Protein AF-A0A2U2S4C9-F1 (afdb_monomer)

Radius of gyration: 19.5 Å; Cα contacts (8 Å, |Δi|>4): 92; chains: 1; bounding box: 56×37×51 Å

pLDDT: mean 88.0, std 14.65, range [46.19, 98.56]

Mean predicted aligned error: 7.2 Å

Solvent-accessible surface area (backbone atoms only — not comparable to full-atom values): 7718 Å² total; per-residue (Å²): 137,63,72,66,65,55,54,54,56,60,61,61,60,68,74,69,55,67,54,55,53,52,51,43,51,51,41,48,51,55,17,52,51,22,43,50,43,21,49,49,22,65,76,38,36,68,61,34,47,74,74,72,42,63,29,68,56,46,24,52,54,14,47,53,48,21,52,53,26,52,52,49,43,49,34,56,72,69,42,38,64,59,30,60,58,53,51,54,52,50,51,52,52,48,54,51,48,54,50,49,44,57,73,73,66,51,92,59,86,64,93,49,54,71,58,52,50,53,51,54,52,51,52,50,49,53,50,51,51,42,47,63,74,36,39,70,66,28,64,68,72,124

Sequence (142 aa):
MNARTKQDRIRMISERPLRVTIVSVFVLSITAWNAMRTYGAIANWNILREFGASPAYIMATGLVWTMAGMWLAYVLWTRKRSAFWSSLVLAGLYFTWYWLDRLFVQSSPAPNFIFASAVSTLLLALFILGIVWAKSFFEQER

Structure (mmCIF, N/CA/C/O backbone):
data_AF-A0A2U2S4C9-F1
#
_entry.id   AF-A0A2U2S4C9-F1
#
loop_
_atom_site.group_PDB
_atom_site.id
_atom_site.type_symbol
_atom_site.label_atom_id
_atom_site.label_alt_id
_atom_site.label_comp_id
_atom_site.label_asym_id
_atom_site.label_entity_id
_atom_site.label_seq_id
_atom_site.pdbx_PDB_ins_code
_atom_site.Cartn_x
_atom_site.Cartn_y
_atom_site.Cartn_z
_atom_site.occupancy
_atom_site.B_iso_or_equiv
_atom_site.auth_seq_id
_atom_site.auth_comp_id
_atom_site.auth_asym_id
_atom_site.auth_atom_id
_atom_site.pdbx_PDB_model_num
ATOM 1 N N . MET A 1 1 ? -36.004 25.446 25.037 1.00 53.19 1 MET A N 1
ATOM 2 C CA . MET A 1 1 ? -35.243 24.613 24.075 1.00 53.19 1 MET A CA 1
ATOM 3 C C . MET A 1 1 ? -33.850 24.386 24.656 1.00 53.19 1 MET A C 1
ATOM 5 O O . MET A 1 1 ? -33.135 25.353 24.869 1.00 53.19 1 MET A O 1
ATOM 9 N N . ASN A 1 2 ? -33.542 23.159 25.086 1.00 53.09 2 ASN A N 1
ATOM 10 C CA . ASN A 1 2 ? -32.556 22.894 26.145 1.00 53.09 2 ASN A CA 1
ATOM 11 C C . ASN A 1 2 ? -31.123 22.720 25.597 1.00 53.09 2 ASN A C 1
ATOM 13 O O . ASN A 1 2 ? -30.928 21.959 24.648 1.00 53.09 2 ASN A O 1
ATOM 17 N N . ALA A 1 3 ? -30.120 23.363 26.209 1.00 56.94 3 ALA A N 1
ATOM 18 C CA . ALA A 1 3 ? -28.715 23.347 25.765 1.00 56.94 3 ALA A CA 1
ATOM 19 C C . ALA A 1 3 ? -28.114 21.927 25.640 1.00 56.94 3 ALA A C 1
ATOM 21 O O . ALA A 1 3 ? -27.281 21.687 24.765 1.00 56.94 3 ALA A O 1
ATOM 22 N N . ARG A 1 4 ? -28.633 20.958 26.412 1.00 56.03 4 ARG A N 1
ATOM 23 C CA . ARG A 1 4 ? -28.308 19.521 26.295 1.00 56.03 4 ARG A CA 1
ATOM 24 C C . ARG A 1 4 ? -28.511 18.959 24.884 1.00 56.03 4 ARG A C 1
ATOM 26 O O . ARG A 1 4 ? -27.643 18.267 24.374 1.00 56.03 4 ARG A O 1
ATOM 33 N N . THR A 1 5 ? -29.584 19.349 24.193 1.00 56.62 5 THR A N 1
ATOM 34 C CA . THR A 1 5 ? -29.888 18.836 22.839 1.00 56.62 5 THR A CA 1
ATOM 35 C C . THR A 1 5 ? -28.944 19.355 21.749 1.00 56.62 5 THR A C 1
ATOM 37 O O . THR A 1 5 ? -28.837 18.749 20.682 1.00 56.62 5 THR A O 1
ATOM 40 N N . LYS A 1 6 ? -28.242 20.472 21.992 1.00 53.22 6 LYS A N 1
ATOM 41 C CA . LYS A 1 6 ? -27.174 20.965 21.107 1.00 53.22 6 LYS A CA 1
ATOM 42 C C . LYS A 1 6 ? -25.868 20.213 21.362 1.00 53.22 6 LYS A C 1
ATOM 44 O O . LYS A 1 6 ? -25.176 19.872 20.411 1.00 53.22 6 LYS A O 1
ATOM 49 N N . GLN A 1 7 ? -25.573 19.913 22.624 1.00 53.06 7 GLN A N 1
ATOM 50 C CA . GLN A 1 7 ? -24.365 19.199 23.038 1.00 53.06 7 GLN A CA 1
ATOM 51 C C . GLN A 1 7 ? -24.391 17.724 22.602 1.00 53.06 7 GLN A C 1
ATOM 53 O O . GLN A 1 7 ? -23.381 17.218 22.121 1.00 53.06 7 GLN A O 1
ATOM 58 N N . ASP A 1 8 ? -25.565 17.086 22.628 1.00 50.31 8 ASP A N 1
ATOM 59 C CA . ASP A 1 8 ? -25.769 15.745 22.065 1.00 50.31 8 ASP A CA 1
ATOM 60 C C . ASP A 1 8 ? -25.664 15.740 20.531 1.00 50.31 8 ASP A C 1
ATOM 62 O O . ASP A 1 8 ? -25.082 14.825 19.954 1.00 50.31 8 ASP A O 1
ATOM 66 N N . ARG A 1 9 ? -26.125 16.800 19.848 1.00 50.59 9 ARG A N 1
ATOM 67 C CA . ARG A 1 9 ? -25.935 16.945 18.392 1.00 50.59 9 ARG A CA 1
ATOM 68 C C . ARG A 1 9 ? -24.478 17.176 17.989 1.00 50.59 9 ARG A C 1
ATOM 70 O O . ARG A 1 9 ? -24.075 16.697 16.936 1.00 50.59 9 ARG A O 1
ATOM 77 N N . ILE A 1 10 ? -23.691 17.865 18.817 1.00 52.12 10 ILE A N 1
ATOM 78 C CA . ILE A 1 10 ? -22.249 18.053 18.590 1.00 52.12 10 ILE A CA 1
ATOM 79 C C . ILE A 1 10 ? -21.484 16.747 18.870 1.00 52.12 10 ILE A C 1
ATOM 81 O O . ILE A 1 10 ? -20.588 16.401 18.107 1.00 52.12 10 ILE A O 1
ATOM 85 N N . ARG A 1 11 ? -21.903 15.951 19.868 1.00 47.44 11 ARG A N 1
ATOM 86 C CA . ARG A 1 11 ? -21.395 14.582 20.100 1.00 47.44 11 ARG A CA 1
ATOM 87 C C . ARG A 1 11 ? -21.731 13.588 18.978 1.00 47.44 11 ARG A C 1
ATOM 89 O O . ARG A 1 11 ? -21.065 12.565 18.864 1.00 47.44 11 ARG A O 1
ATOM 96 N N . MET A 1 12 ? -22.743 13.873 18.154 1.00 46.19 12 MET A N 1
ATOM 97 C CA . MET A 1 12 ? -23.117 13.050 16.994 1.00 46.19 12 MET A CA 1
ATOM 98 C C . MET A 1 12 ? -22.271 13.302 15.739 1.00 46.19 12 MET A C 1
ATOM 100 O O . MET A 1 12 ? -22.457 12.597 14.744 1.00 46.19 12 MET A O 1
ATOM 104 N N . ILE A 1 13 ? -21.299 14.224 15.764 1.00 50.28 13 ILE A N 1
ATOM 105 C CA . ILE A 1 13 ? -20.185 14.158 14.811 1.00 50.28 13 ILE A CA 1
ATOM 106 C C . ILE A 1 13 ? -19.359 12.954 15.246 1.00 50.28 13 ILE A C 1
ATOM 108 O O . ILE A 1 13 ? -18.446 13.073 16.050 1.00 50.28 13 ILE A O 1
ATOM 112 N N . SER A 1 14 ? -19.782 11.775 14.792 1.00 55.06 14 SER A N 1
ATOM 113 C CA . SER A 1 14 ? -19.227 10.482 15.154 1.00 55.06 14 SER A CA 1
ATOM 114 C C . SER A 1 14 ? -17.706 10.534 15.081 1.00 55.06 14 SER A C 1
ATOM 116 O O . SER A 1 14 ? -17.141 10.478 13.985 1.00 55.06 14 SER A O 1
ATOM 118 N N . GLU A 1 15 ? -17.061 10.667 16.242 1.00 63.12 15 GLU A N 1
ATOM 119 C CA . GLU A 1 15 ? -15.611 10.703 16.351 1.00 63.12 15 GLU A CA 1
ATOM 120 C C . GLU A 1 15 ? -15.105 9.371 15.818 1.00 63.12 15 GLU A C 1
ATOM 122 O O . GLU A 1 15 ? -15.196 8.325 16.463 1.00 63.12 15 GLU A O 1
ATOM 127 N N . ARG A 1 16 ? -14.645 9.381 14.566 1.00 69.12 16 ARG A N 1
ATOM 128 C CA . ARG A 1 16 ? -13.949 8.227 14.027 1.00 69.12 16 ARG A CA 1
ATOM 129 C C . ARG A 1 16 ? -12.728 8.044 14.913 1.00 69.12 16 ARG A C 1
ATOM 131 O O . ARG A 1 16 ? -11.963 9.000 15.057 1.00 69.12 16 ARG A O 1
ATOM 138 N N . PRO A 1 17 ? -12.543 6.861 15.515 1.00 81.94 17 PRO A N 1
ATOM 139 C CA . PRO A 1 17 ? -11.402 6.636 16.370 1.00 81.94 17 PRO A CA 1
ATOM 140 C C . PRO A 1 17 ? -10.150 6.940 15.558 1.00 81.94 17 PRO A C 1
ATOM 142 O O . PRO A 1 17 ? -9.999 6.461 14.432 1.00 81.94 17 PRO A O 1
ATOM 145 N N . LEU A 1 18 ? -9.259 7.740 16.141 1.00 85.38 18 LEU A N 1
ATOM 146 C CA . LEU A 1 18 ? -8.026 8.222 15.516 1.00 85.38 18 LEU A CA 1
ATOM 147 C C . LEU A 1 18 ? -7.240 7.095 14.819 1.00 85.38 18 LEU A C 1
ATOM 149 O O . LEU A 1 18 ? -6.665 7.296 13.756 1.00 85.38 18 LEU A O 1
ATOM 153 N N . ARG A 1 19 ? -7.316 5.874 15.357 1.00 85.38 19 ARG A N 1
ATOM 154 C CA . ARG A 1 19 ? -6.742 4.644 14.788 1.00 85.38 19 ARG A CA 1
ATOM 155 C C . ARG A 1 19 ? -7.250 4.326 13.379 1.00 85.38 19 ARG A C 1
ATOM 157 O O . ARG A 1 19 ? -6.449 4.047 12.495 1.00 85.38 19 ARG A O 1
ATOM 164 N N . VAL A 1 20 ? -8.561 4.397 13.151 1.00 86.81 20 VAL A N 1
ATOM 165 C CA . VAL A 1 20 ? -9.163 4.134 11.832 1.00 86.81 20 VAL A CA 1
ATOM 166 C C . VAL A 1 20 ? -8.763 5.220 10.846 1.00 86.81 20 VAL A C 1
ATOM 168 O O . VAL A 1 20 ? -8.499 4.921 9.684 1.00 86.81 20 VAL A O 1
ATOM 171 N N . THR A 1 21 ? -8.655 6.466 11.309 1.00 90.69 21 THR A N 1
ATOM 172 C CA . THR A 1 21 ? -8.152 7.572 10.490 1.00 90.69 21 THR A CA 1
ATOM 173 C C . THR A 1 21 ? -6.701 7.331 10.077 1.00 90.69 21 THR A C 1
ATOM 175 O O . THR A 1 21 ? -6.407 7.417 8.890 1.00 90.69 21 THR A O 1
ATOM 178 N N . ILE A 1 22 ? -5.818 6.942 11.005 1.00 91.75 22 ILE A N 1
ATOM 179 C CA . ILE A 1 22 ? -4.413 6.610 10.704 1.00 91.75 22 ILE A CA 1
ATOM 180 C C . ILE A 1 22 ? -4.324 5.483 9.673 1.00 91.75 22 ILE A C 1
ATOM 182 O O . ILE A 1 22 ? -3.625 5.618 8.672 1.00 91.75 22 ILE A O 1
ATOM 186 N N . VAL A 1 23 ? -5.062 4.390 9.881 1.00 93.44 23 VAL A N 1
ATOM 187 C CA . VAL A 1 23 ? -5.089 3.257 8.946 1.00 93.44 23 VAL A CA 1
ATOM 188 C C . VAL A 1 23 ? -5.613 3.688 7.575 1.00 93.44 23 VAL A C 1
ATOM 190 O O . VAL A 1 23 ? -5.041 3.319 6.554 1.00 93.44 23 VAL A O 1
ATOM 193 N N . SER A 1 24 ? -6.669 4.501 7.531 1.00 93.69 24 SER A N 1
ATOM 194 C CA . SER A 1 24 ? -7.239 4.992 6.270 1.00 93.69 24 SER A CA 1
ATOM 195 C C . SER A 1 24 ? -6.256 5.891 5.523 1.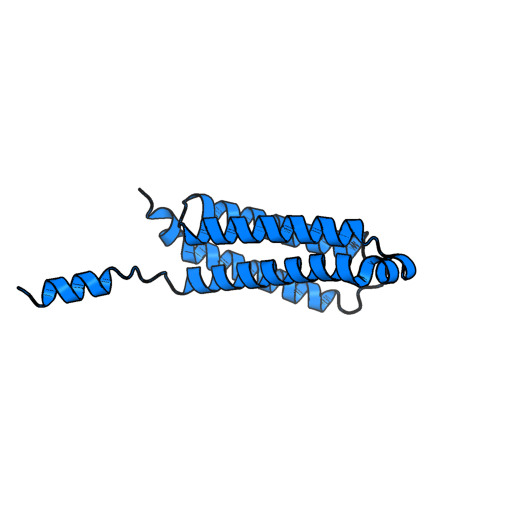00 93.69 24 SER A C 1
ATOM 197 O O . SER A 1 24 ? -6.090 5.739 4.317 1.00 93.69 24 SER A O 1
ATOM 199 N N . VAL A 1 25 ? -5.567 6.790 6.232 1.00 95.31 25 VAL A N 1
ATOM 200 C CA . VAL A 1 25 ? -4.514 7.636 5.656 1.00 95.31 25 VAL A CA 1
ATOM 201 C C . VAL A 1 25 ? -3.388 6.772 5.100 1.00 95.31 25 VAL A C 1
ATOM 203 O O . VAL A 1 25 ? -2.978 6.989 3.966 1.00 95.31 25 VAL A O 1
ATOM 206 N N . PHE A 1 26 ? -2.955 5.744 5.832 1.00 95.69 26 PHE A N 1
ATOM 207 C CA . PHE A 1 26 ? -1.946 4.805 5.347 1.00 95.69 26 PHE A CA 1
ATOM 208 C C . PHE A 1 26 ? -2.379 4.105 4.047 1.00 95.69 26 PHE A C 1
ATOM 210 O O . PHE A 1 26 ? -1.629 4.107 3.070 1.00 95.69 26 PHE A O 1
ATOM 217 N N . VAL A 1 27 ? -3.607 3.568 3.988 1.00 97.12 27 VAL A N 1
ATOM 218 C CA . VAL A 1 27 ? -4.158 2.957 2.761 1.00 97.12 27 VAL A CA 1
ATOM 219 C C . VAL A 1 27 ? -4.188 3.963 1.612 1.00 97.12 27 VAL A C 1
ATOM 221 O O . VAL A 1 27 ? -3.800 3.626 0.492 1.00 97.12 27 VAL A O 1
ATOM 224 N N . LEU A 1 28 ? -4.604 5.204 1.868 1.00 97.44 28 LEU A N 1
ATOM 225 C CA . LEU A 1 28 ? -4.651 6.255 0.852 1.00 97.44 28 LEU A CA 1
ATOM 226 C C . LEU A 1 28 ? -3.256 6.649 0.357 1.00 97.44 28 LEU A C 1
ATOM 228 O O . LEU A 1 28 ? -3.086 6.840 -0.843 1.00 97.44 28 LEU A O 1
ATOM 232 N N . SER A 1 29 ? -2.245 6.700 1.226 1.00 97.88 29 SER A N 1
ATOM 233 C CA . SER A 1 29 ? -0.855 6.939 0.821 1.00 97.88 29 SER A CA 1
ATOM 234 C C . SER A 1 29 ? -0.337 5.836 -0.105 1.00 97.88 29 SER A C 1
ATOM 236 O O . SER A 1 29 ? 0.233 6.135 -1.154 1.00 97.88 29 SER A O 1
ATOM 238 N N . ILE A 1 30 ? -0.593 4.563 0.222 1.00 97.12 30 ILE A N 1
ATOM 239 C CA . ILE A 1 30 ? -0.236 3.428 -0.647 1.00 97.12 30 ILE A CA 1
ATOM 240 C C . ILE A 1 30 ? -1.018 3.477 -1.969 1.00 97.12 30 ILE A C 1
ATOM 242 O O . ILE A 1 30 ? -0.464 3.218 -3.037 1.00 97.12 30 ILE A O 1
ATOM 246 N N . THR A 1 31 ? -2.294 3.856 -1.925 1.00 98.06 31 THR A N 1
ATOM 247 C CA . THR A 1 31 ? -3.142 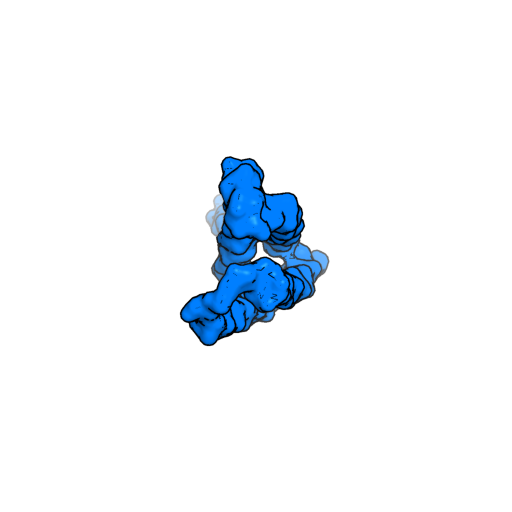4.005 -3.118 1.00 98.06 31 THR A CA 1
ATOM 248 C C . THR A 1 31 ? -2.605 5.096 -4.045 1.00 98.06 31 THR A C 1
ATOM 250 O O . THR A 1 31 ? -2.469 4.871 -5.248 1.00 98.06 31 THR A O 1
ATOM 253 N N . ALA A 1 32 ? -2.249 6.255 -3.484 1.00 98.38 32 ALA A N 1
ATOM 254 C CA . ALA A 1 32 ? -1.661 7.372 -4.214 1.00 98.38 32 ALA A CA 1
ATOM 255 C C . ALA A 1 32 ? -0.3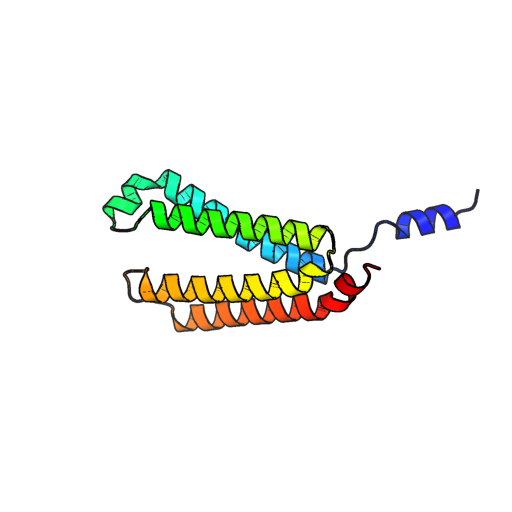06 6.992 -4.821 1.00 98.38 32 ALA A C 1
ATOM 257 O O . ALA A 1 32 ? -0.044 7.303 -5.981 1.00 98.38 32 ALA A O 1
ATOM 258 N N . TRP A 1 33 ? 0.525 6.250 -4.084 1.00 97.94 33 TRP A N 1
ATOM 259 C CA . TRP A 1 33 ? 1.782 5.717 -4.606 1.00 97.94 33 TRP A CA 1
ATOM 260 C C . TRP A 1 33 ? 1.573 4.823 -5.837 1.00 97.94 33 TRP A C 1
ATOM 262 O O . TRP A 1 33 ? 2.239 5.002 -6.856 1.00 97.94 33 TRP A O 1
ATOM 272 N N . ASN A 1 34 ? 0.604 3.905 -5.793 1.00 98.06 34 ASN A N 1
ATOM 273 C CA . ASN A 1 34 ? 0.287 3.037 -6.933 1.00 98.06 34 ASN A CA 1
ATOM 274 C C . ASN A 1 34 ? -0.342 3.805 -8.110 1.00 98.06 34 ASN A C 1
ATOM 276 O O . ASN A 1 34 ? -0.079 3.486 -9.273 1.00 98.06 34 ASN A O 1
ATOM 280 N N . ALA A 1 35 ? -1.092 4.873 -7.831 1.00 98.31 35 ALA A N 1
ATOM 281 C CA . ALA A 1 35 ? -1.623 5.748 -8.871 1.00 98.31 35 ALA A CA 1
ATOM 282 C C . ALA A 1 35 ? -0.486 6.499 -9.583 1.00 98.31 35 ALA A C 1
ATOM 284 O O . ALA A 1 35 ? -0.442 6.523 -10.812 1.00 98.31 35 ALA A O 1
ATOM 285 N N . MET A 1 36 ? 0.486 7.021 -8.825 1.00 98.38 36 MET A N 1
ATOM 286 C CA . MET A 1 36 ? 1.702 7.618 -9.385 1.00 98.38 36 MET A CA 1
ATOM 287 C C . MET A 1 36 ? 2.522 6.601 -10.185 1.00 98.38 36 MET A C 1
ATOM 289 O O . MET A 1 36 ? 3.005 6.943 -11.259 1.00 98.38 36 MET A O 1
ATOM 293 N N . ARG A 1 37 ? 2.636 5.347 -9.724 1.00 95.94 37 ARG A N 1
ATOM 294 C CA . ARG A 1 37 ? 3.285 4.256 -10.480 1.00 95.94 37 ARG A CA 1
ATOM 295 C C . ARG A 1 37 ? 2.591 4.013 -11.824 1.00 95.94 37 ARG A C 1
ATOM 297 O O . ARG A 1 37 ? 3.265 3.897 -12.844 1.00 95.94 37 ARG A O 1
ATOM 304 N N . THR A 1 38 ? 1.260 3.990 -11.836 1.00 98.06 38 THR A N 1
ATOM 305 C CA . THR A 1 38 ? 0.455 3.821 -13.059 1.00 98.06 38 THR A CA 1
ATOM 306 C C . THR A 1 38 ? 0.661 4.984 -14.022 1.00 98.06 38 THR A C 1
ATOM 308 O O . THR A 1 38 ? 0.979 4.776 -15.191 1.00 98.06 38 THR A O 1
ATOM 311 N N . TYR A 1 39 ? 0.540 6.215 -13.520 1.00 98.31 39 TYR A N 1
ATOM 312 C CA . TYR A 1 39 ? 0.776 7.422 -14.305 1.00 98.31 39 TYR A CA 1
ATOM 313 C C . TYR A 1 39 ? 2.205 7.466 -14.859 1.00 98.31 39 TYR A C 1
ATOM 315 O O . TYR A 1 39 ? 2.398 7.723 -16.042 1.00 98.31 39 TYR A O 1
ATOM 323 N N . GLY A 1 40 ? 3.203 7.146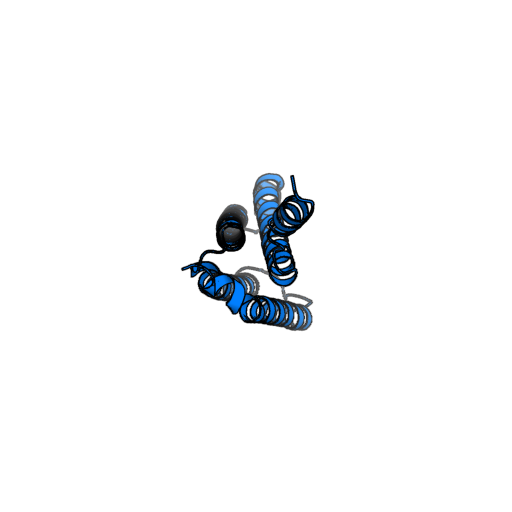 -14.033 1.00 97.69 40 GLY A N 1
ATOM 324 C CA . GLY A 1 40 ? 4.606 7.100 -14.432 1.00 97.69 40 GLY A CA 1
ATOM 325 C C . GLY A 1 40 ? 4.869 6.099 -15.555 1.00 97.69 40 GLY A C 1
ATOM 326 O O . GLY A 1 40 ? 5.642 6.410 -16.459 1.00 97.69 40 GLY A O 1
ATOM 327 N N . ALA A 1 41 ? 4.191 4.945 -15.544 1.00 97.50 41 ALA A N 1
ATOM 328 C CA . ALA A 1 41 ? 4.284 3.952 -16.612 1.00 97.50 41 ALA A CA 1
ATOM 329 C C . ALA A 1 41 ? 3.705 4.447 -17.944 1.00 97.50 41 ALA A C 1
ATOM 331 O O . ALA A 1 41 ? 4.284 4.193 -18.997 1.00 97.50 41 ALA A O 1
ATOM 332 N N . ILE A 1 42 ? 2.590 5.181 -17.891 1.00 98.06 42 ILE A N 1
ATOM 333 C CA . ILE A 1 42 ? 1.956 5.785 -19.071 1.00 98.06 42 ILE A CA 1
ATOM 334 C C . ILE A 1 42 ? 2.824 6.925 -19.615 1.00 98.06 42 ILE A C 1
ATOM 336 O O . ILE A 1 42 ? 3.131 6.957 -20.804 1.00 98.06 42 ILE A O 1
ATOM 340 N N . ALA A 1 43 ? 3.256 7.839 -18.744 1.00 98.25 43 ALA A N 1
ATOM 341 C CA . ALA A 1 43 ? 4.017 9.025 -19.127 1.00 98.25 43 ALA A CA 1
ATOM 342 C C . ALA A 1 43 ? 5.407 8.684 -19.688 1.00 98.25 43 ALA A C 1
ATOM 344 O O . ALA A 1 43 ? 5.878 9.342 -20.610 1.00 98.25 43 ALA A O 1
ATOM 345 N N . ASN A 1 44 ? 6.053 7.638 -19.162 1.00 97.44 44 ASN A N 1
ATOM 346 C CA . ASN A 1 44 ? 7.417 7.248 -19.532 1.00 97.44 44 ASN A CA 1
ATOM 347 C C . ASN A 1 44 ? 7.454 5.934 -20.321 1.00 97.44 44 ASN A C 1
ATOM 349 O O . ASN A 1 44 ? 8.426 5.183 -20.235 1.00 97.44 44 ASN A O 1
ATOM 353 N N . TRP A 1 45 ? 6.399 5.638 -21.084 1.00 97.56 45 TRP A N 1
ATOM 354 C CA . TRP A 1 45 ? 6.227 4.348 -21.755 1.00 97.56 45 TRP A CA 1
ATOM 355 C C . TRP A 1 45 ? 7.431 3.943 -22.618 1.00 97.56 45 TRP A C 1
ATOM 357 O O . TRP A 1 45 ? 7.943 2.830 -22.499 1.00 97.56 45 TRP A O 1
ATOM 367 N N . ASN A 1 46 ? 7.909 4.858 -23.469 1.00 97.50 46 ASN A N 1
ATOM 368 C CA . ASN A 1 46 ? 9.035 4.596 -24.371 1.00 97.50 46 ASN A CA 1
ATOM 369 C C . ASN A 1 46 ? 10.356 4.434 -23.611 1.00 97.50 46 ASN A C 1
ATOM 371 O O . ASN A 1 46 ? 11.106 3.511 -23.906 1.00 97.50 46 ASN A O 1
ATOM 375 N N . ILE A 1 47 ? 10.585 5.268 -22.591 1.00 95.94 47 ILE A N 1
ATOM 376 C CA . ILE A 1 47 ? 11.781 5.217 -21.739 1.00 95.94 47 ILE A CA 1
ATOM 377 C C . ILE A 1 47 ? 11.853 3.860 -21.034 1.00 95.94 47 ILE A C 1
ATOM 379 O O . ILE A 1 47 ? 12.859 3.166 -21.099 1.00 95.94 47 ILE A O 1
ATOM 383 N N . LEU A 1 48 ? 10.760 3.429 -20.402 1.00 93.94 48 LEU A N 1
ATOM 384 C CA . LEU A 1 48 ? 10.708 2.136 -19.720 1.00 93.94 48 LEU A CA 1
ATOM 385 C C . LEU A 1 48 ? 11.016 0.975 -20.672 1.00 93.94 48 LEU A C 1
ATOM 387 O O . LEU A 1 48 ? 11.760 0.068 -20.303 1.00 93.94 48 LEU A O 1
ATOM 391 N N . ARG A 1 49 ? 10.496 1.033 -21.904 1.00 95.19 49 ARG A N 1
ATOM 392 C CA . ARG A 1 49 ? 10.763 0.024 -22.934 1.00 95.19 49 ARG A CA 1
ATOM 393 C C . ARG A 1 49 ? 12.229 0.015 -23.374 1.00 95.19 49 ARG A C 1
ATOM 395 O O . ARG A 1 49 ? 12.780 -1.063 -23.570 1.00 95.19 49 ARG A O 1
ATOM 402 N N . GLU A 1 50 ? 12.845 1.185 -23.516 1.00 95.38 50 GLU A N 1
ATOM 403 C CA . GLU A 1 50 ? 14.260 1.343 -23.876 1.00 95.38 50 GLU A CA 1
ATOM 404 C C . GLU A 1 50 ? 15.190 0.722 -22.823 1.00 95.38 50 GLU A C 1
ATOM 406 O O . GLU A 1 50 ? 16.135 0.019 -23.169 1.00 95.38 50 GLU A O 1
ATOM 411 N N . PHE A 1 51 ? 14.861 0.875 -21.537 1.00 91.50 51 PHE A N 1
ATOM 412 C CA . PHE A 1 51 ? 15.603 0.270 -20.423 1.00 91.50 51 PHE A CA 1
ATOM 413 C C . PHE A 1 51 ? 15.198 -1.185 -20.109 1.00 91.50 51 PHE A C 1
ATOM 415 O O . PHE A 1 51 ? 15.585 -1.728 -19.075 1.00 91.50 51 PHE A O 1
ATOM 422 N N . GLY A 1 52 ? 14.418 -1.837 -20.979 1.00 90.12 52 GLY A N 1
ATOM 423 C CA . GLY A 1 52 ? 14.049 -3.251 -20.842 1.00 90.12 52 GLY A CA 1
ATOM 424 C C . GLY A 1 52 ? 12.990 -3.556 -19.774 1.00 90.12 52 GLY A C 1
ATOM 425 O O . GLY A 1 52 ? 12.725 -4.724 -19.494 1.00 90.12 52 GLY A O 1
ATOM 426 N N . ALA A 1 53 ? 12.351 -2.540 -19.189 1.00 91.12 53 ALA A N 1
ATOM 427 C CA . ALA A 1 53 ? 11.212 -2.719 -18.295 1.00 91.12 53 ALA A CA 1
ATOM 428 C C . ALA A 1 53 ? 9.909 -2.857 -19.099 1.00 91.12 53 ALA A C 1
ATOM 430 O O . ALA A 1 53 ? 9.746 -2.246 -20.152 1.00 91.12 53 ALA A O 1
ATOM 431 N N . SE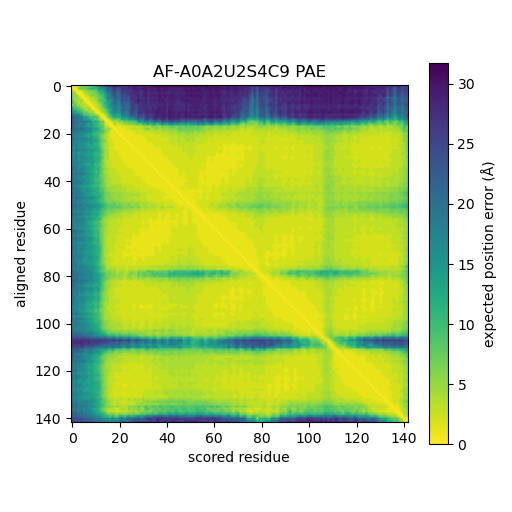R A 1 54 ? 8.943 -3.631 -18.592 1.00 94.25 54 SER A N 1
ATOM 432 C CA . SER A 1 54 ? 7.616 -3.768 -19.215 1.00 94.25 54 SER A CA 1
ATOM 433 C C . SER A 1 54 ? 6.668 -2.661 -18.727 1.00 94.25 54 SER A C 1
ATOM 435 O O . SER A 1 54 ? 6.156 -2.758 -17.604 1.00 94.25 54 SER A O 1
ATOM 437 N N . PRO A 1 55 ? 6.368 -1.619 -19.534 1.00 95.88 55 PRO A N 1
ATOM 438 C CA . PRO A 1 55 ? 5.511 -0.518 -19.089 1.00 95.88 55 PRO A CA 1
ATOM 439 C C . PRO A 1 55 ? 4.076 -0.997 -18.846 1.00 95.88 55 PRO A C 1
ATOM 441 O O . PRO A 1 55 ? 3.439 -0.600 -17.873 1.00 95.88 55 PRO A O 1
ATOM 444 N N . ALA A 1 56 ? 3.597 -1.926 -19.682 1.00 97.06 56 ALA A N 1
ATOM 445 C CA . ALA A 1 56 ? 2.273 -2.526 -19.563 1.00 97.06 56 ALA A CA 1
ATOM 446 C C . ALA A 1 56 ? 2.094 -3.270 -18.231 1.00 97.06 56 ALA A C 1
ATOM 448 O O . ALA A 1 56 ? 1.059 -3.125 -17.584 1.00 97.06 56 ALA A O 1
ATOM 449 N N . TYR A 1 57 ? 3.111 -4.016 -17.786 1.00 95.81 57 TYR A N 1
ATOM 450 C CA . TYR A 1 57 ? 3.086 -4.689 -16.486 1.00 95.81 57 TYR A CA 1
ATOM 451 C C . TYR A 1 57 ? 3.041 -3.686 -15.326 1.00 95.81 57 TYR A C 1
ATOM 453 O O . TYR A 1 57 ? 2.213 -3.821 -14.423 1.00 95.81 57 TYR A O 1
ATOM 461 N N . ILE A 1 58 ? 3.897 -2.657 -15.353 1.00 96.06 58 ILE A N 1
ATOM 462 C CA . ILE A 1 58 ? 3.959 -1.628 -14.301 1.00 96.06 58 ILE A CA 1
ATOM 463 C C . ILE A 1 58 ? 2.633 -0.861 -14.217 1.00 96.06 58 ILE A C 1
ATOM 465 O O . ILE A 1 58 ? 2.132 -0.632 -13.116 1.00 96.06 58 ILE A O 1
ATOM 469 N N . MET A 1 59 ? 2.050 -0.515 -15.367 1.00 97.94 59 MET A N 1
ATOM 470 C CA . MET A 1 59 ? 0.747 0.139 -15.462 1.00 97.94 59 MET A CA 1
ATOM 471 C C . MET A 1 59 ? -0.371 -0.757 -14.918 1.00 97.94 59 MET A C 1
ATOM 473 O O . MET A 1 59 ? -1.143 -0.316 -14.073 1.00 97.94 59 MET A O 1
ATOM 477 N N . ALA A 1 60 ? -0.458 -2.011 -15.375 1.00 97.88 60 ALA A N 1
ATOM 478 C CA . ALA A 1 60 ? -1.529 -2.926 -14.984 1.00 97.88 60 ALA A CA 1
ATOM 479 C C . ALA A 1 60 ? -1.492 -3.233 -13.482 1.00 97.88 60 ALA A C 1
ATOM 481 O O . ALA A 1 60 ? -2.511 -3.138 -12.801 1.00 97.88 60 ALA A O 1
ATOM 482 N N . THR A 1 61 ? -0.310 -3.552 -12.950 1.00 97.38 61 THR A N 1
ATOM 483 C CA . THR A 1 61 ? -0.128 -3.817 -11.515 1.00 97.38 61 THR A CA 1
ATOM 484 C C . THR A 1 61 ? -0.413 -2.581 -10.667 1.00 97.38 61 THR A C 1
ATOM 486 O O . THR A 1 61 ? -1.124 -2.685 -9.669 1.00 97.38 61 THR A O 1
ATOM 489 N N . GLY A 1 62 ? 0.070 -1.406 -11.084 1.00 97.56 62 GLY A N 1
ATOM 490 C CA . GLY A 1 62 ? -0.254 -0.139 -10.432 1.00 97.56 62 GLY A CA 1
ATOM 491 C C . GLY A 1 62 ? -1.764 0.106 -10.386 1.00 97.56 62 GLY A C 1
ATOM 492 O O . GLY A 1 62 ? -2.302 0.380 -9.316 1.00 97.56 62 GLY A O 1
ATOM 493 N N . LEU A 1 63 ? -2.464 -0.085 -11.508 1.00 98.12 63 LEU A N 1
ATOM 494 C CA . LEU A 1 63 ? -3.904 0.141 -11.601 1.00 98.12 63 LEU A CA 1
ATOM 495 C C . LEU A 1 63 ? -4.694 -0.819 -10.704 1.00 98.12 63 LEU A C 1
ATOM 497 O O . LEU A 1 63 ? -5.581 -0.377 -9.974 1.00 98.12 63 LEU A O 1
ATOM 501 N N . VAL A 1 64 ? -4.345 -2.111 -10.709 1.00 98.44 64 VAL A N 1
ATOM 502 C CA . VAL A 1 64 ? -4.961 -3.122 -9.834 1.00 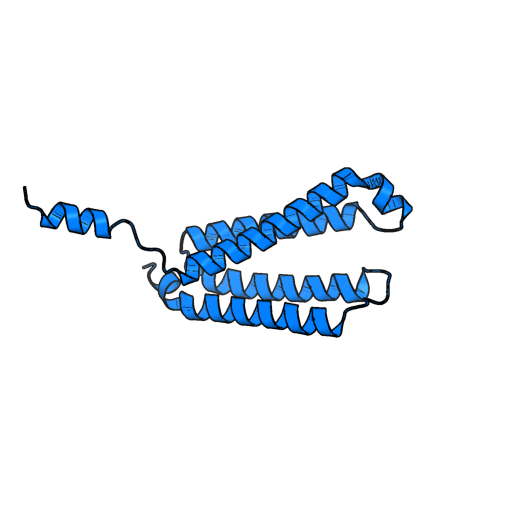98.44 64 VAL A CA 1
ATOM 503 C C . VAL A 1 64 ? -4.840 -2.708 -8.367 1.00 98.44 64 VAL A C 1
ATOM 505 O O . VAL A 1 64 ? -5.838 -2.714 -7.643 1.00 98.44 64 VAL A O 1
ATOM 508 N N . TRP A 1 65 ? -3.653 -2.283 -7.929 1.00 98.25 65 TRP A N 1
ATOM 509 C CA . TRP A 1 65 ? -3.436 -1.873 -6.541 1.00 98.25 65 TRP A CA 1
ATOM 510 C C . TRP A 1 65 ? -4.065 -0.531 -6.190 1.00 98.25 65 TRP A C 1
ATOM 512 O O . TRP A 1 65 ? -4.543 -0.357 -5.069 1.00 98.25 65 TRP A O 1
ATOM 522 N N . THR A 1 66 ? -4.143 0.397 -7.140 1.00 98.56 66 THR A N 1
ATOM 523 C CA . THR A 1 66 ? -4.908 1.632 -6.975 1.00 98.56 66 THR A CA 1
ATOM 524 C C . THR A 1 66 ? -6.391 1.331 -6.772 1.00 98.56 66 THR A C 1
ATOM 526 O O . THR A 1 66 ? -6.983 1.824 -5.814 1.00 98.56 66 THR A O 1
ATOM 529 N N . MET A 1 67 ? -6.996 0.488 -7.612 1.00 98.44 67 MET A N 1
ATOM 530 C CA . MET A 1 67 ? -8.409 0.119 -7.485 1.00 98.44 67 MET A CA 1
ATOM 531 C C . MET A 1 67 ? -8.688 -0.633 -6.180 1.00 98.44 67 MET A C 1
ATOM 533 O O . MET A 1 67 ? -9.634 -0.297 -5.466 1.00 98.44 67 MET A O 1
ATOM 537 N N . ALA A 1 68 ? -7.841 -1.605 -5.828 1.00 98.19 68 ALA A N 1
ATOM 538 C CA . ALA A 1 68 ? -7.953 -2.343 -4.572 1.00 98.19 68 ALA A CA 1
ATOM 539 C C . ALA A 1 68 ? -7.831 -1.416 -3.349 1.00 98.19 68 ALA A C 1
ATOM 541 O O . ALA A 1 68 ? -8.609 -1.534 -2.402 1.00 98.19 68 ALA A O 1
ATOM 542 N N . GLY A 1 69 ? -6.898 -0.461 -3.387 1.00 97.69 69 GLY A N 1
ATOM 543 C CA . GLY A 1 69 ? -6.700 0.533 -2.335 1.00 97.69 69 GLY A CA 1
ATOM 544 C C . GLY A 1 69 ? -7.877 1.501 -2.186 1.00 97.69 69 GLY A C 1
ATOM 545 O O . GLY A 1 69 ? -8.343 1.726 -1.068 1.00 97.69 69 GLY A O 1
ATOM 546 N N . MET A 1 70 ? -8.432 2.004 -3.295 1.00 97.75 70 MET A N 1
ATOM 547 C CA . MET A 1 70 ? -9.644 2.838 -3.279 1.00 97.75 70 MET A CA 1
ATOM 548 C C . MET A 1 70 ? -10.846 2.081 -2.707 1.00 97.75 70 MET A C 1
ATOM 550 O O . MET A 1 70 ? -11.572 2.612 -1.864 1.00 97.75 70 MET A O 1
ATOM 554 N N . TRP A 1 71 ? -11.043 0.829 -3.127 1.00 97.69 71 TRP A N 1
ATOM 555 C CA . TRP A 1 71 ? -12.105 -0.021 -2.596 1.00 97.69 71 TRP A CA 1
ATOM 556 C C . TRP A 1 71 ? -11.928 -0.264 -1.094 1.00 97.69 71 TRP A C 1
ATOM 558 O O . TRP A 1 71 ? -12.881 -0.103 -0.330 1.00 97.69 71 TRP A O 1
ATOM 568 N N . LEU A 1 72 ? -10.708 -0.567 -0.642 1.00 96.75 72 LEU A N 1
ATOM 569 C CA . LEU A 1 72 ? -10.425 -0.755 0.778 1.00 96.75 72 LEU A CA 1
ATOM 570 C C . LEU A 1 72 ? -10.669 0.523 1.587 1.00 96.75 72 LEU A C 1
ATOM 572 O O . LEU A 1 72 ? -11.282 0.464 2.651 1.00 96.75 72 LEU A O 1
ATOM 576 N N . ALA A 1 73 ? -10.241 1.679 1.077 1.00 95.50 73 ALA A N 1
ATOM 577 C CA . ALA A 1 73 ? -10.502 2.970 1.704 1.00 95.50 73 ALA A CA 1
ATOM 578 C C . ALA A 1 73 ? -12.010 3.230 1.835 1.00 95.50 73 ALA A C 1
ATOM 580 O O . ALA A 1 73 ? -12.468 3.655 2.894 1.00 95.50 73 ALA A O 1
ATOM 581 N N . TYR A 1 74 ? -12.801 2.907 0.809 1.00 94.19 74 TYR A N 1
ATOM 582 C CA . TYR A 1 74 ? -14.262 2.995 0.860 1.00 94.19 74 TYR A CA 1
ATOM 583 C C . TYR A 1 74 ? -14.874 2.051 1.909 1.00 94.19 74 TYR A C 1
ATOM 585 O O . TYR A 1 74 ? -15.740 2.459 2.687 1.00 94.19 74 TYR A O 1
ATOM 593 N N . VAL A 1 75 ? -14.416 0.800 1.977 1.00 93.50 75 VAL A N 1
ATOM 594 C CA . VAL A 1 75 ? -14.887 -0.188 2.961 1.00 93.50 75 VAL A CA 1
ATOM 595 C C . VAL A 1 75 ? -14.541 0.250 4.394 1.00 93.50 75 VAL A C 1
ATOM 597 O O . VAL A 1 75 ? -15.398 0.191 5.276 1.00 93.50 75 VAL A O 1
ATOM 600 N N . LEU A 1 76 ? -13.332 0.776 4.622 1.00 91.88 76 LEU A N 1
ATOM 601 C CA . LEU A 1 76 ? -12.921 1.372 5.900 1.00 91.88 76 LEU A CA 1
ATOM 602 C C . LEU A 1 76 ? -13.767 2.604 6.252 1.00 91.88 76 LEU A C 1
ATOM 604 O O . LEU A 1 76 ? -14.194 2.769 7.395 1.00 91.88 76 LEU A O 1
ATOM 608 N N . TRP A 1 77 ? -14.055 3.453 5.262 1.00 88.81 77 TRP A N 1
ATOM 609 C CA . TRP A 1 77 ? -14.852 4.668 5.433 1.00 88.81 77 TRP A CA 1
ATOM 610 C C . TRP A 1 77 ? -16.306 4.372 5.803 1.00 88.81 77 TRP A C 1
ATOM 612 O O . TRP A 1 77 ? -16.900 5.093 6.606 1.00 88.81 77 TRP A O 1
ATOM 622 N N . THR A 1 78 ? -16.871 3.314 5.224 1.00 88.75 78 THR A N 1
ATOM 623 C CA . THR A 1 78 ? -18.252 2.874 5.458 1.00 88.75 78 THR A CA 1
ATOM 624 C C . THR A 1 78 ? -18.412 2.009 6.706 1.00 88.75 78 THR A C 1
ATOM 626 O O . THR A 1 78 ? -19.536 1.659 7.032 1.00 88.75 78 THR A O 1
ATOM 629 N N . ARG A 1 79 ? -17.323 1.731 7.443 1.00 85.00 79 ARG A N 1
ATOM 630 C CA . ARG A 1 79 ? -17.310 0.941 8.691 1.00 85.00 79 ARG A CA 1
ATOM 631 C C . ARG A 1 79 ? -17.844 -0.483 8.544 1.00 85.00 79 ARG A C 1
ATOM 633 O O . ARG A 1 79 ? -18.210 -1.087 9.545 1.00 85.00 79 ARG A O 1
ATOM 640 N N . LYS A 1 80 ? -17.824 -1.024 7.322 1.00 84.44 80 LYS A N 1
ATOM 641 C CA . LYS A 1 80 ? -18.377 -2.348 7.040 1.00 84.44 80 LYS A CA 1
ATOM 642 C C . LYS A 1 80 ? -17.698 -3.412 7.895 1.00 84.44 80 LYS A C 1
ATOM 644 O O . LYS A 1 80 ? -16.471 -3.425 7.985 1.00 84.44 80 LYS A O 1
ATOM 649 N N . ARG A 1 81 ? -18.448 -4.396 8.392 1.00 84.81 81 ARG A N 1
ATOM 650 C CA . ARG A 1 81 ? -17.876 -5.583 9.068 1.00 84.81 81 ARG A CA 1
ATOM 651 C C . ARG A 1 81 ? -16.794 -6.293 8.239 1.00 84.81 81 ARG A C 1
ATOM 653 O O . ARG A 1 81 ? -15.845 -6.856 8.788 1.00 84.81 81 ARG A O 1
ATOM 660 N N . SER A 1 82 ? -16.901 -6.246 6.909 1.00 90.31 82 SER A N 1
ATOM 661 C CA . SER A 1 82 ? -15.897 -6.809 6.000 1.00 90.31 82 SER A CA 1
ATOM 662 C C . SER A 1 82 ? -14.563 -6.055 6.012 1.00 90.31 82 SER A C 1
ATOM 664 O O . SER A 1 82 ? -13.580 -6.609 5.524 1.00 90.31 82 SER A O 1
ATOM 666 N N . ALA A 1 83 ? -14.494 -4.836 6.561 1.00 91.69 83 ALA A N 1
ATOM 667 C CA . ALA A 1 83 ? -13.293 -4.004 6.586 1.00 91.69 83 ALA A CA 1
ATOM 668 C C . ALA A 1 83 ? -12.125 -4.709 7.265 1.00 91.69 83 ALA A C 1
ATOM 670 O O . ALA A 1 83 ? -11.044 -4.767 6.693 1.00 91.69 83 ALA A O 1
ATOM 671 N N . PHE A 1 84 ? -12.365 -5.328 8.423 1.00 93.50 84 PHE A N 1
ATOM 672 C CA . PHE A 1 84 ? -11.334 -6.054 9.159 1.00 93.50 84 PHE A CA 1
ATOM 673 C C . PHE A 1 84 ? -10.668 -7.135 8.292 1.00 93.50 84 PHE A C 1
ATOM 675 O O . PHE A 1 84 ? -9.456 -7.112 8.080 1.00 93.50 84 PHE A O 1
ATOM 682 N N . TRP A 1 85 ? -11.465 -8.048 7.732 1.00 95.19 85 TRP A N 1
ATOM 683 C CA . TRP A 1 85 ? -10.947 -9.150 6.918 1.00 95.19 85 TRP A CA 1
ATOM 684 C C . TRP A 1 85 ? -10.367 -8.671 5.587 1.00 95.19 85 TRP A C 1
ATOM 686 O O . TRP A 1 85 ? -9.297 -9.127 5.192 1.00 95.19 85 TRP A O 1
ATOM 696 N N . SER A 1 86 ? -11.023 -7.714 4.927 1.00 95.81 86 SER A N 1
ATOM 697 C CA . SER A 1 86 ? -10.551 -7.158 3.651 1.00 95.81 86 SER A CA 1
ATOM 698 C C . SER A 1 86 ? -9.200 -6.462 3.817 1.00 95.81 86 SER A C 1
ATOM 700 O O . SER A 1 86 ? -8.328 -6.624 2.968 1.00 95.81 86 SER A O 1
ATOM 702 N N . SER A 1 87 ? -8.990 -5.742 4.927 1.00 95.94 87 SER A N 1
ATOM 703 C CA . SER A 1 87 ? -7.704 -5.119 5.245 1.00 95.94 87 SER A CA 1
ATOM 704 C C . SER A 1 87 ? -6.597 -6.147 5.441 1.00 95.94 87 SER A C 1
ATOM 706 O O . SER A 1 87 ? -5.520 -5.970 4.880 1.00 95.94 87 SER A O 1
ATOM 708 N N . LEU A 1 88 ? -6.843 -7.218 6.202 1.00 96.50 88 LEU A N 1
ATOM 709 C CA . LEU A 1 88 ? -5.832 -8.254 6.440 1.00 96.50 88 LEU A CA 1
ATOM 710 C C . LEU A 1 88 ? -5.466 -8.999 5.152 1.00 96.50 88 LEU A C 1
ATOM 712 O O . LEU A 1 88 ? -4.284 -9.171 4.857 1.00 96.50 88 LEU A O 1
ATOM 716 N N . VAL A 1 89 ? -6.471 -9.393 4.365 1.00 97.81 89 VAL A N 1
ATOM 717 C CA . VAL A 1 89 ? -6.264 -10.103 3.096 1.00 97.81 89 VAL A CA 1
ATOM 718 C C . VAL A 1 89 ? -5.500 -9.228 2.106 1.00 97.81 89 VAL A C 1
ATOM 720 O O . VAL A 1 89 ? -4.486 -9.668 1.570 1.00 97.81 89 VAL A O 1
ATOM 723 N N . LEU A 1 90 ? -5.928 -7.980 1.887 1.00 97.69 90 LEU A N 1
ATOM 724 C CA . LEU A 1 90 ? -5.240 -7.093 0.947 1.00 97.69 90 LEU A CA 1
ATOM 725 C C . LEU A 1 90 ? -3.833 -6.718 1.411 1.00 97.69 90 LEU A C 1
ATOM 727 O O . LEU A 1 90 ? -2.944 -6.634 0.570 1.00 97.69 90 LEU A O 1
ATOM 731 N N . ALA A 1 91 ? -3.599 -6.535 2.713 1.00 97.62 91 ALA A N 1
ATOM 732 C CA . ALA A 1 91 ? -2.256 -6.277 3.227 1.00 97.62 91 ALA A CA 1
ATOM 733 C C . ALA A 1 91 ? -1.315 -7.464 2.979 1.00 97.62 91 ALA A C 1
ATOM 735 O O . ALA A 1 91 ? -0.193 -7.264 2.514 1.00 97.62 91 ALA A O 1
ATOM 736 N N . GLY A 1 92 ? -1.787 -8.692 3.224 1.00 98.06 92 GLY A N 1
ATOM 737 C CA . GLY A 1 92 ? -1.038 -9.911 2.920 1.00 98.06 92 GLY A CA 1
ATOM 738 C C . GLY A 1 92 ? -0.738 -10.041 1.427 1.00 98.06 92 GLY A C 1
ATOM 739 O O . GLY A 1 92 ? 0.419 -10.199 1.047 1.00 98.06 92 GLY A O 1
ATOM 740 N N . LEU A 1 93 ? -1.754 -9.882 0.574 1.00 98.19 93 LEU A N 1
ATOM 741 C CA . LEU A 1 93 ? -1.587 -9.945 -0.880 1.00 98.19 93 LEU A CA 1
ATOM 742 C C . LEU A 1 93 ? -0.628 -8.865 -1.401 1.00 98.19 93 LEU A C 1
ATOM 744 O O . LEU A 1 93 ? 0.218 -9.167 -2.239 1.00 98.19 93 LEU A O 1
ATOM 748 N N . TYR A 1 94 ? -0.728 -7.630 -0.899 1.00 97.56 94 TYR A N 1
ATOM 749 C CA . TYR A 1 94 ? 0.158 -6.532 -1.293 1.00 97.56 94 TYR A CA 1
ATOM 750 C C . TYR A 1 94 ? 1.603 -6.816 -0.892 1.00 97.56 94 TYR A C 1
ATOM 752 O O . TYR A 1 94 ? 2.515 -6.632 -1.695 1.00 97.56 94 TYR A O 1
ATOM 760 N N . PHE A 1 95 ? 1.818 -7.300 0.335 1.00 97.81 95 PHE A N 1
ATOM 761 C CA . PHE A 1 95 ? 3.143 -7.664 0.828 1.00 97.81 95 PHE A CA 1
ATOM 762 C C . PHE A 1 95 ? 3.759 -8.800 0.006 1.00 97.81 95 PHE A C 1
ATOM 764 O O . PHE A 1 95 ? 4.907 -8.694 -0.426 1.00 97.81 95 PHE A O 1
ATOM 771 N N . THR A 1 96 ? 2.994 -9.861 -0.262 1.00 97.50 96 THR A N 1
ATOM 772 C CA . THR A 1 96 ? 3.446 -10.974 -1.101 1.00 97.50 96 THR A CA 1
ATOM 773 C C . THR A 1 96 ? 3.767 -10.499 -2.512 1.00 97.50 96 THR A C 1
ATOM 775 O O . THR A 1 96 ? 4.852 -10.783 -3.010 1.00 97.50 96 THR A O 1
ATOM 778 N N . TRP A 1 97 ? 2.873 -9.735 -3.146 1.00 96.75 97 TRP A N 1
ATOM 779 C CA . TRP A 1 97 ? 3.116 -9.193 -4.481 1.00 96.75 97 TRP A CA 1
ATOM 780 C C . TRP A 1 97 ? 4.368 -8.319 -4.527 1.00 96.75 97 TRP A C 1
ATOM 782 O O . TRP A 1 97 ? 5.190 -8.511 -5.415 1.00 96.75 97 TRP A O 1
ATOM 792 N N . TYR A 1 98 ? 4.544 -7.406 -3.567 1.00 95.19 98 TYR A N 1
ATOM 793 C CA . TYR A 1 98 ? 5.712 -6.528 -3.500 1.00 95.19 98 TYR A CA 1
ATOM 794 C C . TYR A 1 98 ? 7.017 -7.326 -3.521 1.00 95.19 98 TYR A C 1
ATOM 796 O O . TYR A 1 98 ? 7.953 -6.985 -4.243 1.00 95.19 98 TYR A O 1
ATOM 804 N N . TRP A 1 99 ? 7.069 -8.409 -2.749 1.00 95.31 99 TRP A N 1
ATOM 805 C CA . TRP A 1 99 ? 8.241 -9.267 -2.695 1.00 95.31 99 TRP A CA 1
ATOM 806 C C . TRP A 1 99 ? 8.426 -10.122 -3.938 1.00 95.31 99 TRP A C 1
ATOM 808 O O . TRP A 1 99 ? 9.558 -10.265 -4.387 1.00 95.31 99 TRP A O 1
ATOM 818 N N . LEU A 1 100 ? 7.349 -10.649 -4.521 1.00 94.12 100 LEU A N 1
ATOM 819 C CA . LEU A 1 100 ? 7.433 -11.389 -5.779 1.00 94.12 100 LEU A CA 1
ATOM 820 C C . LEU A 1 100 ? 7.915 -10.489 -6.927 1.00 94.12 100 LEU A C 1
ATOM 822 O O . LEU A 1 100 ? 8.829 -10.865 -7.654 1.00 94.12 100 LEU A O 1
ATOM 826 N N . ASP A 1 101 ? 7.357 -9.284 -7.053 1.00 92.81 101 ASP A N 1
ATOM 827 C CA . ASP A 1 101 ? 7.779 -8.264 -8.024 1.00 92.81 101 ASP A CA 1
ATOM 828 C C . ASP A 1 101 ? 9.268 -7.932 -7.831 1.00 92.81 101 ASP A C 1
ATOM 830 O O . ASP A 1 101 ? 10.065 -8.000 -8.766 1.00 92.81 101 ASP A O 1
ATOM 834 N N . ARG A 1 102 ? 9.682 -7.689 -6.586 1.00 90.31 102 ARG A N 1
ATOM 835 C CA . ARG A 1 102 ? 11.065 -7.340 -6.256 1.00 90.31 102 ARG A CA 1
ATOM 836 C C . ARG A 1 102 ? 12.074 -8.470 -6.476 1.00 90.31 102 ARG A C 1
ATOM 838 O O . ARG A 1 102 ? 13.201 -8.183 -6.858 1.00 90.31 102 ARG A O 1
ATOM 845 N N . LEU A 1 103 ? 11.708 -9.721 -6.196 1.00 90.75 103 LEU A N 1
ATOM 846 C CA . LEU A 1 103 ? 12.611 -10.875 -6.296 1.00 90.75 103 LEU A CA 1
ATOM 847 C C . LEU A 1 103 ? 12.694 -11.455 -7.710 1.00 90.75 103 LEU A C 1
ATOM 849 O O . LEU A 1 103 ? 13.749 -11.956 -8.087 1.00 90.75 103 LEU A O 1
ATOM 853 N N . PHE A 1 104 ? 11.596 -11.416 -8.470 1.00 89.56 104 PHE A N 1
ATOM 854 C CA . PHE A 1 104 ? 11.493 -12.131 -9.746 1.00 89.56 104 PHE A CA 1
ATOM 855 C C . PHE A 1 104 ? 11.356 -11.224 -10.970 1.00 89.56 104 PHE A C 1
ATOM 857 O O . PHE A 1 104 ? 11.651 -11.675 -12.073 1.00 89.56 104 PHE A O 1
ATOM 864 N N . VAL A 1 105 ? 10.902 -9.975 -10.812 1.00 87.81 105 VAL A N 1
ATOM 865 C CA . VAL A 1 105 ? 10.644 -9.069 -11.949 1.00 87.81 105 VAL A CA 1
ATOM 866 C C . VAL A 1 105 ? 11.703 -7.975 -12.067 1.00 87.81 105 VAL A C 1
ATOM 868 O O . VAL A 1 105 ? 12.039 -7.563 -13.175 1.00 87.81 105 VAL A O 1
ATOM 871 N N . GLN A 1 106 ? 12.244 -7.487 -10.950 1.00 84.44 106 GLN A N 1
ATOM 872 C CA . GLN A 1 106 ? 13.228 -6.405 -10.967 1.00 84.44 106 GLN A CA 1
ATOM 873 C C . GLN A 1 106 ? 14.639 -6.926 -11.292 1.00 84.44 106 GLN A C 1
ATOM 875 O O . GLN A 1 106 ? 15.287 -7.581 -10.479 1.00 84.44 106 GLN A O 1
ATOM 880 N N . SER A 1 107 ? 15.132 -6.589 -12.486 1.00 66.88 107 SER A N 1
ATOM 881 C CA . SER A 1 107 ? 16.460 -6.962 -12.992 1.00 66.88 107 SER A CA 1
ATOM 882 C C . SER A 1 107 ? 17.575 -6.073 -12.422 1.00 66.88 107 SER A C 1
ATOM 884 O O . SER A 1 107 ? 18.108 -5.223 -13.125 1.00 66.88 107 SE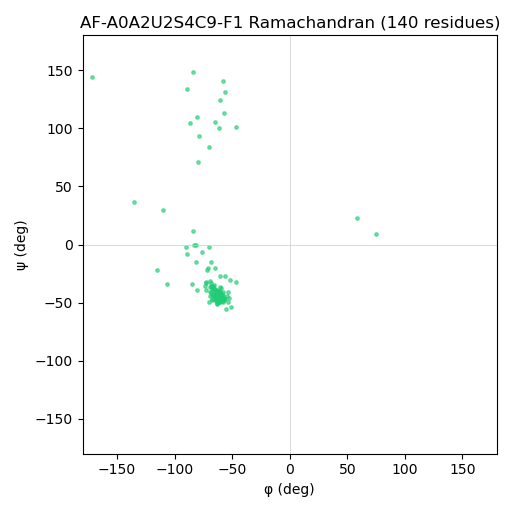R A O 1
ATOM 886 N N . SER A 1 108 ? 17.916 -6.211 -11.140 1.00 61.72 108 SER A N 1
ATOM 887 C CA . SER A 1 108 ? 19.139 -5.638 -10.543 1.00 61.72 108 SER A CA 1
ATOM 888 C C . SER A 1 108 ? 19.311 -6.171 -9.115 1.00 61.72 108 SER A C 1
ATOM 890 O O . SER A 1 108 ? 18.294 -6.327 -8.431 1.00 61.72 108 SER A O 1
ATOM 892 N N . PRO A 1 109 ? 20.534 -6.437 -8.607 1.00 63.16 109 PRO A N 1
ATOM 893 C CA . PRO A 1 109 ? 20.705 -6.775 -7.199 1.00 63.16 109 PRO A CA 1
ATOM 894 C C . PRO A 1 109 ? 20.135 -5.635 -6.360 1.00 63.16 109 PRO A C 1
ATOM 896 O O . PRO A 1 109 ? 20.654 -4.524 -6.400 1.00 63.16 109 PRO A O 1
ATOM 899 N N . ALA A 1 110 ? 19.047 -5.891 -5.631 1.00 64.69 110 ALA A N 1
ATOM 900 C CA . ALA A 1 110 ? 18.357 -4.855 -4.881 1.00 64.69 110 ALA A CA 1
ATOM 901 C C . ALA A 1 110 ? 19.292 -4.342 -3.766 1.00 64.69 110 ALA A C 1
ATOM 903 O O . ALA A 1 110 ? 19.459 -5.035 -2.756 1.00 64.69 110 ALA A O 1
ATOM 904 N N . PRO A 1 111 ? 19.892 -3.142 -3.898 1.00 78.12 111 PRO A N 1
ATOM 905 C CA . PRO A 1 111 ? 21.062 -2.740 -3.107 1.00 78.12 111 PRO A CA 1
ATOM 906 C C . PRO A 1 111 ? 20.740 -2.491 -1.624 1.00 78.12 111 PRO A C 1
ATOM 908 O O . PRO A 1 111 ? 21.613 -2.197 -0.818 1.00 78.12 111 PRO A O 1
ATOM 911 N N . ASN A 1 112 ? 19.471 -2.626 -1.243 1.00 89.19 112 ASN A N 1
ATOM 912 C CA . ASN A 1 112 ? 18.939 -2.389 0.089 1.00 89.19 112 ASN A CA 1
ATOM 913 C C . ASN A 1 112 ? 17.980 -3.503 0.544 1.00 89.19 112 ASN A C 1
ATOM 915 O O . ASN A 1 112 ? 16.985 -3.213 1.204 1.00 89.19 112 ASN A O 1
ATOM 919 N N . PHE A 1 113 ? 18.247 -4.766 0.192 1.00 88.88 113 PHE A N 1
ATOM 920 C CA . PHE A 1 113 ? 17.380 -5.902 0.541 1.00 88.88 113 PHE A CA 1
ATOM 921 C C . PHE A 1 113 ? 17.019 -5.956 2.035 1.00 88.88 113 PHE A C 1
ATOM 923 O O . PHE A 1 113 ? 15.837 -5.942 2.368 1.00 88.88 113 PHE A O 1
ATOM 930 N N . ILE A 1 114 ? 18.021 -5.939 2.926 1.00 91.75 114 ILE A N 1
ATOM 931 C CA . ILE A 1 114 ? 17.823 -6.049 4.385 1.00 91.75 114 ILE A CA 1
ATOM 932 C C . ILE A 1 114 ? 16.987 -4.880 4.918 1.00 91.75 114 ILE A C 1
ATOM 934 O O . ILE A 1 114 ? 16.062 -5.059 5.711 1.00 91.75 114 ILE A O 1
ATOM 938 N N . PHE A 1 115 ? 17.293 -3.666 4.459 1.00 92.88 115 PHE A N 1
ATOM 939 C CA . PHE A 1 115 ? 16.543 -2.476 4.846 1.00 92.88 115 PHE A CA 1
ATOM 940 C C . PHE A 1 115 ? 15.092 -2.558 4.361 1.00 92.88 115 PHE A C 1
ATOM 942 O O . PHE A 1 115 ? 14.162 -2.364 5.141 1.00 92.88 115 PHE A O 1
ATOM 949 N N . ALA A 1 116 ? 14.887 -2.913 3.092 1.00 92.88 116 ALA A N 1
ATOM 950 C CA . ALA A 1 116 ? 13.559 -3.071 2.519 1.00 92.88 116 ALA A CA 1
ATOM 951 C C . ALA A 1 116 ? 12.755 -4.161 3.237 1.00 92.88 116 ALA A C 1
ATOM 953 O O . ALA A 1 116 ? 11.558 -3.971 3.460 1.00 92.88 116 ALA A O 1
ATOM 954 N N . SER A 1 117 ? 13.390 -5.258 3.663 1.00 94.06 117 SER A N 1
ATOM 955 C CA . SER A 1 117 ? 12.711 -6.289 4.446 1.00 94.06 117 SER A CA 1
ATOM 956 C C . SER A 1 117 ? 12.336 -5.856 5.839 1.00 94.06 117 SER A C 1
ATOM 958 O O . SER A 1 117 ? 11.202 -6.099 6.249 1.00 94.06 117 SER A O 1
ATOM 960 N N . ALA A 1 118 ? 13.238 -5.178 6.543 1.00 96.31 118 ALA A N 1
ATOM 961 C CA . ALA A 1 118 ? 12.943 -4.669 7.871 1.00 96.31 118 ALA A CA 1
ATOM 962 C C . ALA A 1 118 ? 11.779 -3.668 7.817 1.00 96.31 118 ALA A C 1
ATOM 964 O O . ALA A 1 118 ? 10.801 -3.812 8.549 1.00 96.31 118 ALA A O 1
ATOM 965 N N . VAL A 1 119 ? 11.837 -2.704 6.894 1.00 96.19 119 VAL A N 1
ATOM 966 C CA . VAL A 1 119 ? 10.820 -1.653 6.771 1.00 96.19 119 VAL A CA 1
ATOM 967 C C . VAL A 1 119 ? 9.479 -2.211 6.303 1.00 96.19 119 VAL A C 1
ATOM 969 O O . VAL A 1 119 ? 8.460 -1.912 6.918 1.00 96.19 119 VAL A O 1
ATOM 972 N N . SER A 1 120 ? 9.444 -3.038 5.253 1.00 95.81 120 SER A N 1
ATOM 973 C CA . SER A 1 120 ? 8.176 -3.603 4.760 1.00 95.81 120 SER A CA 1
ATOM 974 C C . SER A 1 120 ? 7.500 -4.499 5.801 1.00 95.81 120 SER A C 1
ATOM 976 O O . SER A 1 120 ? 6.286 -4.411 5.981 1.00 95.81 120 SER A O 1
ATOM 978 N N . THR A 1 121 ? 8.275 -5.301 6.536 1.00 97.62 121 THR A N 1
ATOM 979 C CA . THR A 1 121 ? 7.755 -6.156 7.615 1.00 97.62 121 THR A CA 1
ATOM 980 C C . THR A 1 121 ? 7.239 -5.320 8.783 1.00 97.62 121 THR A C 1
ATOM 982 O O . THR A 1 121 ? 6.152 -5.584 9.293 1.00 97.62 121 THR A O 1
ATOM 985 N N . LEU A 1 122 ? 7.973 -4.273 9.178 1.00 97.62 122 LEU A N 1
ATOM 986 C CA . LEU A 1 122 ? 7.541 -3.349 10.225 1.00 97.62 122 LEU A CA 1
ATOM 987 C C . LEU A 1 122 ? 6.240 -2.636 9.839 1.00 97.62 122 LEU A C 1
ATOM 989 O O . LEU A 1 122 ? 5.310 -2.591 10.638 1.00 97.62 122 LEU A O 1
ATOM 993 N N . LEU A 1 123 ? 6.145 -2.113 8.614 1.00 96.50 123 LEU A N 1
ATOM 994 C CA . LEU A 1 123 ? 4.934 -1.451 8.126 1.00 96.50 123 LEU A CA 1
ATOM 995 C C . LEU A 1 123 ? 3.737 -2.406 8.089 1.00 96.50 123 LEU A C 1
ATOM 997 O O . LEU A 1 123 ? 2.650 -2.025 8.521 1.00 96.50 123 LEU A O 1
ATOM 1001 N N . LEU A 1 124 ? 3.934 -3.650 7.638 1.00 97.06 124 LEU A N 1
ATOM 1002 C CA . LEU A 1 124 ? 2.892 -4.677 7.674 1.00 97.06 124 LEU A CA 1
ATOM 1003 C C . LEU A 1 124 ? 2.439 -4.956 9.114 1.00 97.06 124 LEU A C 1
ATOM 1005 O O . LEU A 1 124 ? 1.239 -4.974 9.384 1.00 97.06 124 LEU A O 1
ATOM 1009 N N . ALA A 1 125 ? 3.380 -5.127 10.045 1.00 97.50 125 ALA A N 1
ATOM 1010 C CA . ALA A 1 125 ? 3.071 -5.371 11.449 1.00 97.50 125 ALA A CA 1
ATOM 1011 C C . ALA A 1 125 ? 2.292 -4.202 12.073 1.00 97.50 125 ALA A C 1
ATOM 1013 O O . ALA A 1 125 ? 1.254 -4.422 12.696 1.00 97.50 125 ALA A O 1
ATOM 1014 N N . LEU A 1 126 ? 2.734 -2.958 11.857 1.00 96.06 126 LEU A N 1
ATOM 1015 C CA . LEU A 1 126 ? 2.043 -1.757 12.338 1.00 96.06 126 LEU A CA 1
ATOM 1016 C C . LEU A 1 126 ? 0.633 -1.636 11.752 1.00 96.06 126 L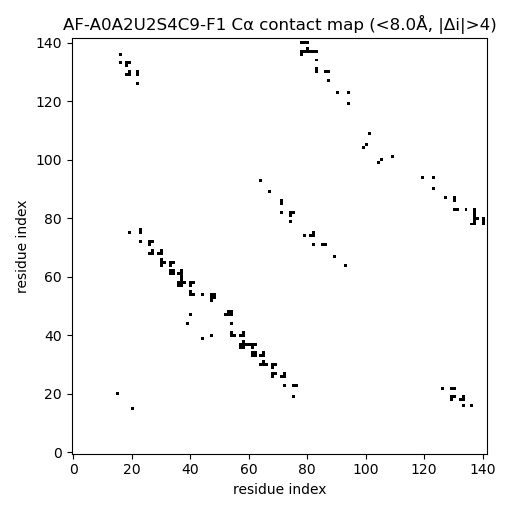EU A C 1
ATOM 1018 O O . LEU A 1 126 ? -0.307 -1.302 12.475 1.00 96.06 126 LEU A O 1
ATOM 1022 N N . PHE A 1 127 ? 0.466 -1.945 10.466 1.00 95.94 127 PHE A N 1
ATOM 1023 C CA . PHE A 1 127 ? -0.840 -1.945 9.817 1.00 95.94 127 PHE A CA 1
ATOM 1024 C C . PHE A 1 127 ? -1.780 -2.993 10.426 1.00 95.94 127 PHE A C 1
ATOM 1026 O O . PHE A 1 127 ? -2.911 -2.667 10.791 1.00 95.94 127 PHE A O 1
ATOM 1033 N N . ILE A 1 128 ? -1.308 -4.234 10.594 1.00 96.25 128 ILE A N 1
ATOM 1034 C CA . ILE A 1 128 ? -2.081 -5.321 11.211 1.00 96.25 128 ILE A CA 1
ATOM 1035 C C . ILE A 1 128 ? -2.469 -4.953 12.644 1.00 96.25 128 ILE A C 1
ATOM 1037 O O . ILE A 1 128 ? -3.635 -5.092 13.007 1.00 96.25 128 ILE A O 1
ATOM 1041 N N . LEU A 1 129 ? -1.534 -4.435 13.445 1.00 95.75 129 LEU A N 1
ATOM 1042 C CA . LEU A 1 129 ? -1.818 -3.978 14.806 1.00 95.75 129 LEU A CA 1
ATOM 1043 C C . LEU A 1 129 ? -2.875 -2.869 14.813 1.00 95.75 129 LEU A C 1
ATOM 1045 O 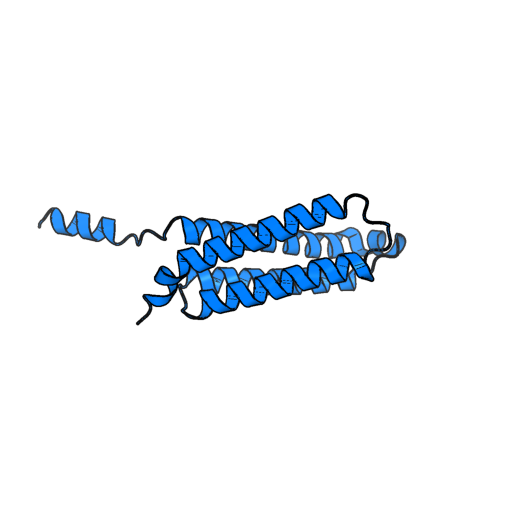O . LEU A 1 129 ? -3.828 -2.941 15.588 1.00 95.75 129 LEU A O 1
ATOM 1049 N N . GLY A 1 130 ? -2.764 -1.891 13.909 1.00 94.06 130 GLY A N 1
ATOM 1050 C CA . GLY A 1 130 ? -3.754 -0.828 13.742 1.00 94.06 130 GLY A CA 1
ATOM 1051 C C . GLY A 1 130 ? -5.155 -1.365 13.433 1.00 94.06 130 GLY A C 1
ATOM 1052 O O . GLY A 1 130 ? -6.129 -0.927 14.048 1.00 94.06 130 GLY A O 1
ATOM 1053 N N . ILE A 1 131 ? -5.257 -2.354 12.541 1.00 93.75 131 ILE A N 1
ATOM 1054 C CA . ILE A 1 131 ? -6.517 -3.022 12.185 1.00 93.75 131 ILE A CA 1
ATOM 1055 C C . ILE A 1 131 ? -7.077 -3.849 13.346 1.00 93.75 131 ILE A C 1
ATOM 1057 O O . ILE A 1 131 ? -8.260 -3.729 13.664 1.00 93.75 131 ILE A O 1
ATOM 1061 N N . VAL A 1 132 ? -6.249 -4.652 14.018 1.00 93.81 132 VAL A N 1
ATOM 1062 C CA . VAL A 1 132 ? -6.659 -5.473 15.170 1.00 93.81 132 VAL A CA 1
ATOM 1063 C C . VAL A 1 132 ? -7.150 -4.596 16.318 1.00 93.81 132 VAL A C 1
ATOM 1065 O O . VAL A 1 132 ? -8.175 -4.888 16.928 1.00 93.81 132 VAL A O 1
ATOM 1068 N N . TRP A 1 133 ? -6.489 -3.469 16.573 1.00 91.12 133 TRP A N 1
ATOM 1069 C CA . TRP A 1 133 ? -6.912 -2.499 17.582 1.00 91.12 133 TRP A CA 1
ATOM 1070 C C . TRP A 1 133 ? -8.156 -1.701 17.201 1.00 91.12 133 TRP A C 1
ATOM 1072 O O . TRP A 1 133 ? -8.810 -1.144 18.085 1.00 91.12 133 TRP A O 1
ATOM 1082 N N . ALA A 1 134 ? -8.465 -1.613 15.909 1.00 88.81 134 ALA A N 1
ATOM 1083 C CA . ALA A 1 134 ? -9.690 -1.022 15.391 1.00 88.81 134 ALA A CA 1
ATOM 1084 C C . ALA A 1 134 ? -10.827 -2.049 15.240 1.00 88.81 134 ALA A C 1
ATOM 1086 O O . ALA A 1 134 ? -11.935 -1.666 14.878 1.00 88.81 134 ALA A O 1
ATOM 1087 N N . LYS A 1 135 ? -10.600 -3.336 15.540 1.00 87.88 135 LYS A N 1
ATOM 1088 C CA . LYS A 1 135 ? -11.584 -4.411 15.341 1.00 87.88 135 LYS A CA 1
ATOM 1089 C C . LYS A 1 135 ? -12.940 -4.112 15.985 1.00 87.88 135 LYS A C 1
ATOM 1091 O O . LYS A 1 135 ? -13.963 -4.254 15.323 1.00 87.88 135 LYS A O 1
ATOM 1096 N N . SER A 1 136 ? -12.948 -3.636 17.230 1.00 85.19 136 SER A N 1
ATOM 1097 C CA . SER A 1 136 ? -14.184 -3.327 17.963 1.00 85.19 136 SER A CA 1
ATOM 1098 C C . SER A 1 136 ? -15.043 -2.259 17.281 1.00 85.19 136 SER A C 1
ATOM 1100 O O . SER A 1 136 ? -16.259 -2.270 17.428 1.00 85.19 136 SER A O 1
ATOM 1102 N N . PHE A 1 137 ? -14.435 -1.360 16.504 1.00 82.81 137 PHE A N 1
ATOM 1103 C CA . PHE A 1 137 ? -15.155 -0.347 15.736 1.00 82.81 137 PHE A CA 1
ATOM 1104 C C . PHE A 1 137 ? -15.891 -0.942 14.529 1.00 82.81 137 PHE A C 1
ATOM 1106 O O . PHE A 1 137 ? -16.970 -0.471 14.186 1.00 82.81 137 PHE A O 1
ATOM 1113 N N . PHE A 1 138 ? -15.346 -1.994 13.913 1.00 83.75 138 PHE A N 1
ATOM 1114 C CA . PHE A 1 138 ? -15.983 -2.688 12.786 1.00 83.75 138 PHE A CA 1
ATOM 1115 C C . PHE A 1 138 ? -17.048 -3.705 13.228 1.00 83.75 138 PHE A C 1
ATOM 1117 O O . PHE A 1 138 ? -17.846 -4.155 12.412 1.00 83.75 138 PHE A O 1
ATOM 1124 N N . GLU A 1 139 ? -17.074 -4.082 14.509 1.00 81.94 139 GLU A N 1
ATOM 1125 C CA . GLU A 1 139 ? -18.067 -5.007 15.080 1.00 81.94 139 GLU A CA 1
ATOM 1126 C C . GLU A 1 139 ? -19.333 -4.303 15.605 1.00 81.94 139 GLU A C 1
ATOM 1128 O O . GLU A 1 139 ? -20.302 -4.975 15.947 1.00 81.94 139 GLU A O 1
ATOM 1133 N N . GLN A 1 140 ? -19.352 -2.964 15.654 1.00 71.44 140 GLN A N 1
ATOM 1134 C CA . GLN A 1 140 ? -20.501 -2.166 16.119 1.00 71.44 140 GLN A CA 1
ATOM 1135 C C . GLN A 1 140 ? -21.654 -2.068 15.104 1.00 71.44 140 GLN A C 1
ATOM 1137 O O . GLN A 1 140 ? -22.711 -1.537 15.434 1.00 71.44 140 GLN A O 1
ATOM 1142 N N . GLU A 1 141 ? -21.473 -2.582 13.890 1.00 58.19 141 GLU A N 1
ATOM 1143 C CA . GLU A 1 141 ? -22.513 -2.667 12.866 1.00 58.19 141 GLU A CA 1
ATOM 1144 C C . GLU A 1 141 ? -23.439 -3.866 13.183 1.00 58.19 141 GLU A C 1
ATOM 1146 O O . GLU A 1 141 ? -23.132 -5.014 12.850 1.00 58.19 141 GLU A O 1
ATOM 1151 N N . ARG A 1 142 ? -24.537 -3.600 13.909 1.00 51.41 142 ARG A N 1
ATOM 1152 C CA . ARG A 1 142 ? -25.730 -4.462 14.004 1.00 51.41 142 ARG A CA 1
ATOM 1153 C C . ARG A 1 142 ? -26.875 -3.833 13.233 1.00 51.41 142 ARG A C 1
ATOM 1155 O O . ARG A 1 142 ? -27.121 -2.629 13.467 1.00 51.41 142 ARG A O 1
#

Foldseek 3Di:
DDPVVVVVVVPVVPPDPVLLVVLLVVLVVQLVVLVVQLVCLVVCVVVCVVVVHHSVVSNVVSVVSNVLSVVLSVCSVVLALCNLVSQLVSLVVVLVVVVCCVPPVDPDDPPCVVVCVVVSVVVSVSSNVSSVVCNVSSVPPD

Nearest PDB structures (foldseek):
  1few-assembly1_A  TM=2.782E-01  e=4.577E+00  Homo sapiens
  6jx6-assembly1_C  TM=2.401E-01  e=4.128E+00  Homo sapiens

Secondary structure (DSSP, 8-state):
--THHHHHHHHTS----HHHHHHHHHHHHHHHHHHHHHHHHHHTHHHHHHTT--HHHHHHHHHHHHHHHHHHHHHHHTT-THHHHHHHHHHHHHHHHHHHIIIII--S--TTHHHHHHHHHHHHHHHHHHHHHTHHHHS---